Protein AF-A0A6P1BB18-F1 (afdb_monomer_lite)

Secondary structure (DSSP, 8-state):
----PPP---------------------S-TTTT---------HHHHHHHHHHHTTTTHHHHHHHHHHHHHHHHHHHH-

Foldseek 3Di:
DDDDDDDDDDDDDPDDPPPPPPPPPPPPDDPVPVDDDDDDDDPPVVVVVLCVVQNPVCNVVVVVVVVVVVVVVVVVVVD

Organism: NCBI:txid2594946

Structure (mmCIF, N/CA/C/O backbone):
data_AF-A0A6P1BB18-F1
#
_entry.id   AF-A0A6P1BB18-F1
#
loop_
_atom_site.group_PDB
_atom_site.id
_atom_site.type_symbol
_atom_site.label_atom_id
_atom_site.label_alt_id
_atom_site.label_comp_id
_atom_site.label_asym_id
_atom_site.label_entity_id
_atom_site.label_seq_id
_atom_site.pdbx_PDB_ins_code
_atom_site.Cartn_x
_atom_site.Cartn_y
_atom_site.Cartn_z
_atom_site.occupancy
_atom_site.B_iso_or_equiv
_atom_site.auth_seq_id
_atom_site.auth_comp_id
_atom_site.auth_asym_id
_atom_site.auth_atom_id
_atom_site.pdbx_PDB_model_num
ATOM 1 N N . MET A 1 1 ? 53.663 -38.585 48.953 1.00 43.22 1 MET A N 1
ATOM 2 C CA . MET A 1 1 ? 52.706 -37.617 49.539 1.00 43.22 1 MET A CA 1
ATOM 3 C C . MET A 1 1 ? 53.050 -36.255 48.969 1.00 43.22 1 MET A C 1
ATOM 5 O O . MET A 1 1 ? 54.091 -35.695 49.293 1.00 43.22 1 MET A O 1
ATOM 9 N N . ASN A 1 2 ? 52.256 -35.812 48.002 1.00 47.12 2 ASN A N 1
ATOM 10 C CA . ASN A 1 2 ? 52.691 -34.898 46.952 1.00 47.12 2 ASN A CA 1
ATOM 11 C C . ASN A 1 2 ? 52.144 -33.510 47.301 1.00 47.12 2 ASN A C 1
ATOM 13 O O . ASN A 1 2 ? 50.933 -33.346 47.419 1.00 47.12 2 ASN A O 1
ATOM 17 N N . LYS A 1 3 ? 53.029 -32.536 47.538 1.00 49.69 3 LYS A N 1
ATOM 18 C CA . LYS A 1 3 ? 52.656 -31.176 47.948 1.00 49.69 3 LYS A CA 1
ATOM 19 C C . LYS A 1 3 ? 52.236 -30.371 46.716 1.00 49.69 3 LYS A C 1
ATOM 21 O O . LYS A 1 3 ? 53.075 -30.021 45.893 1.00 49.69 3 LYS A O 1
ATOM 26 N N . SER A 1 4 ? 50.941 -30.105 46.587 1.00 51.06 4 SER A N 1
ATOM 27 C CA . SER A 1 4 ? 50.366 -29.276 45.526 1.00 51.06 4 SER A CA 1
ATOM 28 C C . SER A 1 4 ? 50.518 -27.794 45.878 1.00 51.06 4 SER A C 1
ATOM 30 O O . SER A 1 4 ? 49.830 -27.286 46.760 1.00 51.06 4 SER A O 1
ATOM 32 N N . THR A 1 5 ? 51.419 -27.086 45.203 1.00 60.62 5 THR A N 1
ATOM 33 C CA . THR A 1 5 ? 51.486 -25.618 45.224 1.00 60.62 5 THR A CA 1
ATOM 34 C C . THR A 1 5 ? 50.480 -25.035 44.222 1.00 60.62 5 THR A C 1
ATOM 36 O O . THR A 1 5 ? 50.500 -25.431 43.054 1.00 60.62 5 THR A O 1
ATOM 39 N N . PRO A 1 6 ? 49.616 -24.074 44.602 1.00 57.12 6 PRO A N 1
ATOM 40 C CA . PRO A 1 6 ? 48.743 -23.400 43.644 1.00 57.12 6 PRO A CA 1
ATOM 41 C C . PRO A 1 6 ? 49.544 -22.412 42.782 1.00 57.12 6 PRO A C 1
ATOM 43 O O . PRO A 1 6 ? 50.283 -21.579 43.303 1.00 57.12 6 PRO A O 1
ATOM 46 N N . HIS A 1 7 ? 49.392 -22.487 41.459 1.00 54.28 7 HIS A N 1
ATOM 47 C CA . HIS A 1 7 ? 49.961 -21.517 40.516 1.00 54.28 7 HIS A CA 1
ATOM 48 C C . HIS A 1 7 ? 49.098 -20.242 40.428 1.00 54.28 7 HIS A C 1
ATOM 50 O O . HIS A 1 7 ? 47.889 -20.347 40.203 1.00 54.28 7 HIS A O 1
ATOM 56 N N . PRO A 1 8 ? 49.680 -19.029 40.517 1.00 59.12 8 PRO A N 1
ATOM 57 C CA . PRO A 1 8 ? 48.937 -17.781 40.414 1.00 59.12 8 PRO A CA 1
ATOM 58 C C . PRO A 1 8 ? 48.961 -17.279 38.968 1.00 59.12 8 PRO A C 1
ATOM 60 O O . PRO A 1 8 ? 49.815 -16.484 38.593 1.00 59.12 8 PRO A O 1
ATOM 63 N N . CYS A 1 9 ? 48.038 -17.741 38.123 1.00 50.97 9 CYS A N 1
ATOM 64 C CA . CYS A 1 9 ? 47.933 -17.246 36.747 1.00 50.97 9 CYS A CA 1
ATOM 65 C C . CYS A 1 9 ? 46.486 -17.259 36.232 1.00 50.97 9 CYS A C 1
ATOM 67 O O . CYS A 1 9 ? 46.095 -18.165 35.506 1.00 50.97 9 CYS A O 1
ATOM 69 N N . ARG A 1 10 ? 45.711 -16.201 36.514 1.00 50.97 10 ARG A N 1
ATOM 70 C CA . ARG A 1 10 ? 44.912 -15.536 35.465 1.00 50.97 10 ARG A CA 1
ATOM 71 C C . ARG A 1 10 ? 44.530 -14.112 35.859 1.00 50.97 10 ARG A C 1
ATOM 73 O O . ARG A 1 10 ? 43.537 -13.818 36.511 1.00 50.97 10 ARG A O 1
ATOM 80 N N . ARG A 1 11 ? 45.444 -13.260 35.420 1.00 47.09 11 ARG A N 1
ATOM 81 C CA . ARG A 1 11 ? 45.444 -11.811 35.313 1.00 47.09 11 ARG A CA 1
ATOM 82 C C . ARG A 1 11 ? 44.141 -11.268 34.713 1.00 47.09 11 ARG A C 1
ATOM 84 O O . ARG A 1 11 ? 43.602 -11.807 33.750 1.00 47.09 11 ARG A O 1
ATOM 91 N N . ALA A 1 12 ? 43.704 -10.166 35.308 1.00 52.22 12 ALA A N 1
ATOM 92 C CA . ALA A 1 12 ? 42.631 -9.274 34.903 1.00 52.22 12 ALA A CA 1
ATOM 93 C C . ALA A 1 12 ? 42.545 -8.996 33.392 1.00 52.22 12 ALA A C 1
ATOM 95 O O . ALA A 1 12 ? 43.502 -8.509 32.800 1.00 52.22 12 ALA A O 1
ATOM 96 N N . HIS A 1 13 ? 41.345 -9.152 32.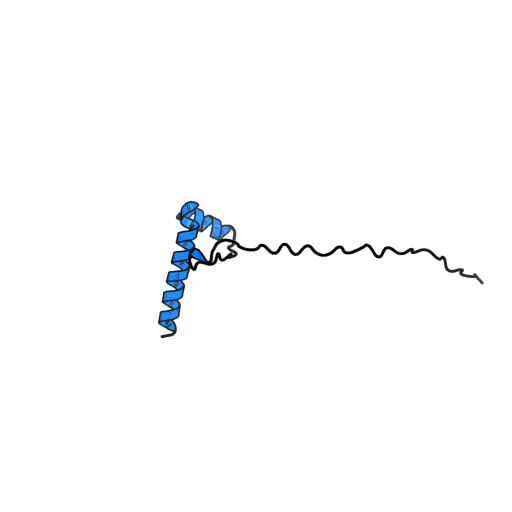824 1.00 44.75 13 HIS A N 1
ATOM 97 C CA . HIS A 1 13 ? 40.919 -8.442 31.614 1.00 44.75 13 HIS A CA 1
ATOM 98 C C . HIS A 1 13 ? 39.444 -8.029 31.738 1.00 44.75 13 HIS A C 1
ATOM 100 O O . HIS A 1 13 ? 38.568 -8.512 31.025 1.00 44.75 13 HIS A O 1
ATOM 106 N N . ALA A 1 14 ? 39.158 -7.101 32.657 1.00 49.44 14 ALA A N 1
ATOM 107 C CA . ALA A 1 14 ? 37.922 -6.322 32.627 1.00 49.44 14 ALA A CA 1
ATOM 108 C C . ALA A 1 14 ? 38.036 -5.283 31.497 1.00 49.44 14 ALA A C 1
ATOM 110 O O . ALA A 1 14 ? 38.409 -4.128 31.703 1.00 49.44 14 ALA A O 1
ATOM 111 N N . ALA A 1 15 ? 37.809 -5.737 30.263 1.00 53.53 15 ALA A N 1
ATOM 112 C CA . ALA A 1 15 ? 37.824 -4.890 29.083 1.00 53.53 15 ALA A CA 1
ATOM 113 C C . ALA A 1 15 ? 36.641 -3.911 29.125 1.00 53.53 15 ALA A C 1
ATOM 115 O O . ALA A 1 15 ? 35.472 -4.291 29.206 1.00 53.53 15 ALA A O 1
ATOM 116 N N . LYS A 1 16 ? 36.998 -2.629 29.082 1.00 51.88 16 LYS A N 1
ATOM 117 C CA . LYS A 1 16 ? 36.144 -1.444 29.036 1.00 51.88 16 LYS A CA 1
ATOM 118 C C . LYS A 1 16 ? 34.997 -1.605 28.026 1.00 51.88 16 LYS A C 1
ATOM 120 O O . LYS A 1 16 ? 35.216 -1.522 26.820 1.00 51.88 16 LYS A O 1
ATOM 125 N N . ARG A 1 17 ? 33.759 -1.767 28.504 1.00 54.19 17 ARG A N 1
ATOM 126 C CA . ARG A 1 17 ? 32.564 -1.565 27.670 1.00 54.19 17 ARG A CA 1
ATOM 127 C C . ARG A 1 17 ? 32.349 -0.058 27.537 1.00 54.19 17 ARG A C 1
ATOM 129 O O . ARG A 1 17 ? 31.886 0.584 28.474 1.00 54.19 17 ARG A O 1
ATOM 136 N N . GLY A 1 18 ? 32.766 0.512 26.408 1.00 53.91 18 GLY A N 1
ATOM 137 C CA . GLY A 1 18 ? 32.511 1.917 26.085 1.00 53.91 18 GLY A CA 1
ATOM 138 C C . GLY A 1 18 ? 31.007 2.227 26.038 1.00 53.91 18 GLY A C 1
ATOM 139 O O . GLY A 1 18 ? 30.199 1.312 25.843 1.00 53.91 18 GLY A O 1
ATOM 140 N N . PRO A 1 19 ? 30.604 3.498 26.211 1.00 55.50 19 PRO A N 1
ATOM 141 C CA . PRO A 1 19 ? 29.200 3.878 26.171 1.00 55.50 19 PRO A CA 1
ATOM 142 C C . PRO A 1 19 ? 28.620 3.550 24.794 1.00 55.50 19 PRO A C 1
ATOM 144 O O . PRO A 1 19 ? 29.098 4.016 23.756 1.00 55.50 19 PRO A O 1
ATOM 147 N N . ARG A 1 20 ? 27.586 2.704 24.808 1.00 50.47 20 ARG A N 1
ATOM 148 C CA . ARG A 1 20 ? 26.764 2.319 23.662 1.00 50.47 20 ARG A CA 1
ATOM 149 C C . ARG A 1 20 ? 26.190 3.604 23.071 1.00 50.47 20 ARG A C 1
ATOM 151 O O . ARG A 1 20 ? 25.234 4.145 23.612 1.00 50.47 20 ARG A O 1
ATOM 158 N N . ARG A 1 21 ? 26.815 4.124 22.007 1.00 53.81 21 ARG A N 1
ATOM 159 C CA . ARG A 1 21 ? 26.325 5.290 21.261 1.00 53.81 21 ARG A CA 1
ATOM 160 C C . ARG A 1 21 ? 24.933 4.962 20.738 1.00 53.81 21 ARG A C 1
ATOM 162 O O . ARG A 1 21 ? 24.774 4.319 19.702 1.00 53.81 21 ARG A O 1
ATOM 169 N N . GLU A 1 22 ? 23.934 5.379 21.495 1.00 50.66 22 GLU A N 1
ATOM 170 C CA . GLU A 1 22 ? 22.543 5.357 21.102 1.00 50.66 22 GLU A CA 1
ATOM 171 C C . GLU A 1 22 ? 22.399 6.377 19.972 1.00 50.66 22 GLU A C 1
ATOM 173 O O . GLU A 1 22 ? 22.302 7.586 20.186 1.00 50.66 22 GLU A O 1
ATOM 178 N N . ARG A 1 23 ? 22.496 5.893 18.728 1.00 52.06 23 ARG A N 1
ATOM 179 C CA . ARG A 1 23 ? 22.147 6.674 17.542 1.00 52.06 23 ARG A CA 1
ATOM 180 C C . ARG A 1 23 ? 20.646 6.914 17.592 1.00 52.06 23 ARG A C 1
ATOM 182 O O . ARG A 1 23 ? 19.857 6.155 17.041 1.00 52.06 23 ARG A O 1
ATOM 189 N N . LYS A 1 24 ? 20.269 7.977 18.295 1.00 48.88 24 LYS A N 1
ATOM 190 C CA . LYS A 1 24 ? 18.940 8.566 18.260 1.00 48.88 24 LYS A CA 1
ATOM 191 C C . LYS A 1 24 ? 18.773 9.134 16.852 1.00 48.88 24 LYS A C 1
ATOM 193 O O . LYS A 1 24 ? 19.225 10.240 16.567 1.00 48.88 24 LYS A O 1
ATOM 198 N N . LEU A 1 25 ? 18.219 8.324 15.949 1.00 51.91 25 LEU A N 1
ATOM 199 C CA . LEU A 1 25 ? 17.703 8.785 14.662 1.00 51.91 25 LEU A CA 1
ATOM 200 C C . LEU A 1 25 ? 16.598 9.792 14.985 1.00 51.91 25 LEU A C 1
ATOM 202 O O . LEU A 1 25 ? 15.454 9.435 15.255 1.00 51.91 25 LEU A O 1
ATOM 206 N N . ARG A 1 26 ? 16.991 11.061 15.091 1.00 47.06 26 ARG A N 1
ATOM 207 C CA . ARG A 1 26 ? 16.085 12.186 15.249 1.00 47.06 26 ARG A CA 1
ATOM 208 C C . ARG A 1 26 ? 15.464 12.394 13.874 1.00 47.06 26 ARG A C 1
ATOM 210 O O . ARG A 1 26 ? 16.107 12.950 12.992 1.00 47.06 26 ARG A O 1
ATOM 217 N N . TRP A 1 27 ? 14.257 11.875 13.689 1.00 49.44 27 TRP A N 1
ATOM 218 C CA . TRP A 1 27 ? 13.436 12.128 12.511 1.00 49.44 27 TRP A CA 1
ATOM 219 C C . TRP A 1 27 ? 13.083 13.618 12.488 1.00 49.44 27 TRP A C 1
ATOM 221 O O . TRP A 1 27 ? 12.120 14.047 13.114 1.00 49.44 27 TRP A O 1
ATOM 231 N N . VAL A 1 28 ? 13.923 14.425 11.844 1.00 53.06 28 VAL A N 1
ATOM 232 C CA . VAL A 1 28 ? 13.642 15.832 11.556 1.00 53.06 28 VAL A CA 1
ATOM 233 C C . VAL A 1 28 ? 13.078 15.873 10.147 1.00 53.06 28 VAL A C 1
ATOM 235 O O . VAL A 1 28 ? 13.850 16.057 9.220 1.00 53.06 28 VAL A O 1
ATOM 238 N N . THR A 1 29 ? 11.776 15.601 10.006 1.00 52.91 29 THR A N 1
ATOM 239 C CA . THR A 1 29 ? 10.891 16.017 8.892 1.00 52.91 29 THR A CA 1
ATOM 240 C C . THR A 1 29 ? 9.572 15.234 8.971 1.00 52.91 29 THR A C 1
ATOM 242 O O . THR A 1 29 ? 9.507 14.054 8.648 1.00 52.91 29 THR A O 1
ATOM 245 N N . GLY A 1 30 ? 8.502 15.880 9.439 1.00 52.06 30 GLY A N 1
ATOM 246 C CA . GLY A 1 30 ? 7.154 15.286 9.469 1.00 52.06 30 GLY A CA 1
ATOM 247 C C . GLY A 1 30 ? 6.104 16.158 10.161 1.00 52.06 30 GLY A C 1
ATOM 248 O O . GLY A 1 30 ? 4.928 16.101 9.820 1.00 52.06 30 GLY A O 1
ATOM 249 N N . GLU A 1 31 ? 6.522 17.041 11.074 1.00 52.88 31 GLU A N 1
ATOM 250 C CA . GLU A 1 31 ? 5.592 17.906 11.820 1.00 52.88 31 GLU A CA 1
ATOM 251 C C . GLU A 1 31 ? 4.847 18.919 10.934 1.00 52.88 31 GLU A C 1
ATOM 253 O O . GLU A 1 31 ? 3.719 19.276 11.248 1.00 52.88 31 GLU A O 1
ATOM 258 N N . VAL A 1 32 ? 5.414 19.319 9.789 1.00 57.50 32 VAL A N 1
ATOM 259 C CA . VAL A 1 32 ? 4.800 20.320 8.891 1.00 57.50 32 VAL A CA 1
ATOM 260 C C . VAL A 1 32 ? 3.649 19.738 8.051 1.00 57.50 32 VAL A C 1
ATOM 262 O O . VAL A 1 32 ? 2.790 20.487 7.602 1.00 57.50 32 VAL A O 1
ATOM 265 N N . LEU A 1 33 ? 3.587 18.413 7.863 1.00 66.44 33 LEU A N 1
ATOM 266 C CA . LEU A 1 33 ? 2.566 17.762 7.025 1.00 66.44 33 LEU A CA 1
ATOM 267 C C . LEU A 1 33 ? 1.547 16.935 7.823 1.00 66.44 33 LEU A C 1
ATOM 269 O O . LEU A 1 33 ? 0.679 16.312 7.226 1.00 66.44 33 LEU A O 1
ATOM 273 N N . GLY A 1 34 ? 1.654 16.877 9.157 1.00 78.31 34 GLY A N 1
ATOM 274 C CA . GLY A 1 34 ? 0.801 16.012 9.987 1.00 78.31 34 GLY A CA 1
ATOM 275 C C . GLY A 1 34 ? 0.987 14.508 9.728 1.00 78.31 34 GLY A C 1
ATOM 276 O O . GLY A 1 34 ? 0.245 13.690 10.268 1.00 78.31 34 GLY A O 1
ATOM 277 N N . ILE A 1 35 ? 1.984 14.128 8.924 1.00 80.19 35 ILE A N 1
ATOM 278 C CA . ILE A 1 35 ? 2.247 12.753 8.498 1.00 80.19 35 ILE A CA 1
ATOM 279 C C . ILE A 1 35 ? 3.491 12.251 9.227 1.00 80.19 35 ILE A C 1
ATOM 281 O O . ILE A 1 35 ? 4.541 12.897 9.228 1.00 80.19 35 ILE A O 1
ATOM 285 N N . LYS A 1 36 ? 3.385 11.068 9.840 1.00 83.94 36 LYS A N 1
ATOM 286 C CA . LYS A 1 36 ? 4.521 10.371 10.452 1.00 83.94 36 LYS A CA 1
ATOM 287 C C . LYS A 1 36 ? 4.925 9.181 9.580 1.00 83.94 36 LYS A C 1
ATOM 289 O O . LYS A 1 36 ? 4.067 8.345 9.288 1.00 83.94 36 LYS A O 1
ATOM 294 N N . PRO A 1 37 ? 6.207 9.057 9.191 1.00 85.12 37 PRO A N 1
ATOM 295 C CA . PRO A 1 37 ? 6.663 7.890 8.450 1.00 85.12 37 PRO A CA 1
ATOM 296 C C . PRO A 1 37 ? 6.500 6.637 9.316 1.00 85.12 37 PRO A C 1
ATOM 298 O O . PRO A 1 37 ? 6.876 6.623 10.489 1.00 85.12 37 PRO A O 1
ATOM 301 N N . THR A 1 38 ? 5.944 5.580 8.728 1.00 86.62 38 THR A N 1
ATOM 302 C CA . THR A 1 38 ? 5.737 4.294 9.399 1.00 86.62 38 THR A CA 1
ATOM 303 C C . THR A 1 38 ? 6.465 3.207 8.624 1.00 86.62 38 THR A C 1
ATOM 305 O O . THR A 1 38 ? 6.245 3.032 7.430 1.00 86.62 38 THR A O 1
ATOM 308 N N . LEU A 1 39 ? 7.341 2.468 9.306 1.00 89.56 39 LEU A N 1
ATOM 309 C CA . LEU A 1 39 ? 8.050 1.335 8.719 1.00 89.56 39 LEU A CA 1
ATOM 310 C C . LEU A 1 39 ? 7.270 0.048 8.990 1.00 89.56 39 LEU A C 1
ATOM 312 O O . LEU A 1 39 ? 7.071 -0.328 10.145 1.00 89.56 39 LEU A O 1
ATOM 316 N N . VAL A 1 40 ? 6.876 -0.647 7.926 1.00 88.62 40 VAL A N 1
ATOM 317 C CA . VAL A 1 40 ? 6.187 -1.940 7.996 1.00 88.62 40 VAL A CA 1
ATOM 318 C C . VAL A 1 40 ? 7.091 -3.023 7.424 1.00 88.62 40 VAL A C 1
ATOM 320 O O . VAL A 1 40 ? 7.731 -2.842 6.390 1.00 88.62 40 VAL A O 1
ATOM 323 N N . ARG A 1 41 ? 7.157 -4.167 8.107 1.00 93.12 41 ARG A N 1
ATOM 324 C CA . ARG A 1 41 ? 7.882 -5.337 7.612 1.00 93.12 41 ARG A CA 1
ATOM 325 C C . ARG A 1 41 ? 6.964 -6.141 6.703 1.00 93.12 41 ARG A C 1
ATOM 327 O O . ARG A 1 41 ? 5.954 -6.663 7.162 1.00 93.12 41 ARG A O 1
ATOM 334 N N . LEU A 1 42 ? 7.344 -6.254 5.439 1.00 91.69 42 LEU A N 1
ATOM 335 C CA . LEU A 1 42 ? 6.721 -7.140 4.462 1.00 91.69 42 LEU A CA 1
ATOM 336 C C . LEU A 1 42 ? 7.727 -8.231 4.095 1.00 91.69 42 LEU A C 1
ATOM 338 O O . LEU A 1 42 ? 8.931 -7.979 4.073 1.00 91.69 42 LEU A O 1
ATOM 342 N N . SER A 1 43 ? 7.249 -9.438 3.801 1.00 95.94 43 SER A N 1
ATOM 343 C CA . SER A 1 43 ? 8.097 -10.472 3.199 1.00 95.94 43 SER A CA 1
ATOM 344 C C . SER A 1 43 ? 8.572 -10.029 1.813 1.00 95.94 43 SER A C 1
ATOM 346 O O . SER A 1 43 ? 7.811 -9.373 1.095 1.00 95.94 43 SER A O 1
ATOM 348 N N . GLU A 1 44 ? 9.763 -10.464 1.400 1.00 95.38 44 GLU A N 1
ATOM 349 C CA . GLU A 1 44 ? 10.319 -10.155 0.073 1.00 95.38 44 GLU A CA 1
ATOM 350 C C . GLU A 1 44 ? 9.382 -10.562 -1.072 1.00 95.38 44 GLU A C 1
ATOM 352 O O . GLU A 1 44 ? 9.214 -9.809 -2.028 1.00 95.38 44 GLU A O 1
ATOM 357 N N . GLU A 1 45 ? 8.692 -11.699 -0.950 1.00 96.94 45 GLU A N 1
ATOM 358 C CA . GLU A 1 45 ? 7.730 -12.158 -1.957 1.00 96.94 45 GLU A CA 1
ATOM 359 C C . GLU A 1 45 ? 6.575 -11.163 -2.145 1.00 96.94 45 GLU A C 1
ATOM 361 O O . GLU A 1 45 ? 6.288 -10.735 -3.260 1.00 96.94 45 GLU A O 1
ATOM 366 N N . VAL A 1 46 ? 5.940 -10.740 -1.050 1.00 95.50 46 VAL A N 1
ATOM 367 C CA . VAL A 1 46 ? 4.862 -9.739 -1.083 1.00 95.50 46 VAL A CA 1
ATOM 368 C C . VAL A 1 46 ? 5.373 -8.409 -1.627 1.00 95.50 46 VAL A C 1
ATOM 370 O O . VAL A 1 46 ? 4.715 -7.798 -2.466 1.00 95.50 46 VAL A O 1
ATOM 373 N N . ARG A 1 47 ? 6.564 -7.975 -1.200 1.00 94.31 47 ARG A N 1
ATOM 374 C CA . ARG A 1 47 ? 7.182 -6.741 -1.694 1.00 94.31 47 ARG A CA 1
ATOM 375 C C . ARG A 1 47 ? 7.391 -6.792 -3.209 1.00 94.31 47 ARG A C 1
ATOM 377 O O . ARG A 1 47 ? 7.083 -5.817 -3.892 1.00 94.31 47 ARG A O 1
ATOM 384 N N . LYS A 1 48 ? 7.886 -7.921 -3.723 1.00 96.19 48 LYS A N 1
ATOM 385 C CA . LYS A 1 48 ? 8.070 -8.159 -5.157 1.00 96.19 48 LYS A CA 1
ATOM 386 C C . LYS A 1 48 ? 6.733 -8.136 -5.893 1.00 96.19 48 LYS A C 1
ATOM 388 O O . LYS A 1 48 ? 6.591 -7.383 -6.843 1.00 96.19 48 LYS A O 1
ATOM 393 N N . ARG A 1 49 ? 5.730 -8.868 -5.402 1.00 96.62 49 ARG A N 1
ATOM 394 C CA . ARG A 1 49 ? 4.388 -8.900 -6.007 1.00 96.62 49 ARG A CA 1
ATOM 395 C C . ARG A 1 49 ? 3.756 -7.516 -6.109 1.00 96.62 49 ARG A C 1
ATOM 397 O O . ARG A 1 49 ? 3.145 -7.209 -7.122 1.00 96.62 49 ARG A O 1
ATOM 404 N N . ILE A 1 50 ? 3.896 -6.685 -5.076 1.00 94.69 50 ILE A N 1
ATOM 405 C CA . ILE A 1 50 ? 3.400 -5.305 -5.116 1.00 94.69 50 ILE A CA 1
ATOM 406 C C . ILE A 1 50 ? 4.159 -4.520 -6.185 1.00 94.69 50 ILE A C 1
ATOM 408 O O . ILE A 1 50 ? 3.529 -3.916 -7.046 1.00 94.69 50 ILE A O 1
ATOM 412 N N . ARG A 1 51 ? 5.496 -4.578 -6.178 1.00 95.19 51 ARG A N 1
ATOM 413 C CA . ARG A 1 51 ? 6.329 -3.879 -7.166 1.00 95.19 51 ARG A CA 1
ATOM 414 C C . ARG A 1 51 ? 5.989 -4.275 -8.603 1.00 95.19 51 ARG A C 1
ATOM 416 O O . ARG A 1 51 ? 5.907 -3.399 -9.452 1.00 95.19 51 ARG A O 1
ATOM 423 N N . ASP A 1 52 ? 5.756 -5.557 -8.861 1.00 97.38 52 ASP A N 1
ATOM 424 C CA . ASP A 1 52 ? 5.404 -6.058 -10.193 1.00 97.38 52 ASP A CA 1
ATOM 425 C C . ASP A 1 52 ? 4.036 -5.523 -10.665 1.00 97.38 52 ASP A C 1
ATOM 427 O O . ASP A 1 52 ? 3.819 -5.360 -11.863 1.00 97.38 52 ASP A O 1
ATOM 431 N N . LEU A 1 53 ? 3.120 -5.218 -9.736 1.00 96.50 53 LEU A N 1
ATOM 432 C CA . LEU A 1 53 ? 1.781 -4.703 -10.043 1.00 96.50 53 LEU A CA 1
ATOM 433 C C . LEU A 1 53 ? 1.729 -3.180 -10.208 1.00 96.50 53 LEU A C 1
ATOM 435 O O . LEU A 1 53 ? 1.024 -2.694 -11.088 1.00 96.50 53 LEU A O 1
ATOM 439 N N . VAL A 1 54 ? 2.416 -2.427 -9.343 1.00 95.50 54 VAL A N 1
ATOM 440 C CA . VAL A 1 54 ? 2.284 -0.954 -9.270 1.00 95.50 54 VAL A CA 1
ATOM 441 C C . VAL A 1 54 ? 3.558 -0.199 -9.657 1.00 95.50 54 VAL A C 1
ATOM 443 O O . VAL A 1 54 ? 3.580 1.031 -9.658 1.00 95.50 54 VAL A O 1
ATOM 446 N N . GLY A 1 55 ? 4.630 -0.921 -9.983 1.00 93.94 55 GLY A N 1
ATOM 447 C CA . GLY A 1 55 ? 5.956 -0.355 -10.199 1.00 93.94 55 GLY A CA 1
ATOM 448 C C . GLY A 1 55 ? 6.616 0.121 -8.901 1.00 93.94 55 GLY A C 1
ATOM 449 O O . GLY A 1 55 ? 6.061 0.031 -7.806 1.00 93.94 55 GLY A O 1
ATOM 450 N N . GLU A 1 56 ? 7.838 0.644 -9.010 1.00 88.81 56 GLU A N 1
ATOM 451 C CA . GLU A 1 56 ? 8.574 1.141 -7.838 1.00 88.81 56 GLU A CA 1
ATOM 452 C C . GLU A 1 56 ? 7.985 2.437 -7.269 1.00 88.81 56 GLU A C 1
ATOM 454 O O . GLU A 1 56 ? 7.978 2.620 -6.055 1.00 88.81 56 GLU A O 1
ATOM 459 N N . GLN A 1 57 ? 7.443 3.310 -8.124 1.00 89.69 57 GLN A N 1
ATOM 460 C CA . GLN A 1 57 ? 6.886 4.605 -7.713 1.00 89.69 57 GLN A CA 1
ATOM 461 C C . GLN A 1 57 ? 5.480 4.494 -7.101 1.00 89.69 57 GLN A C 1
ATOM 463 O O . GLN A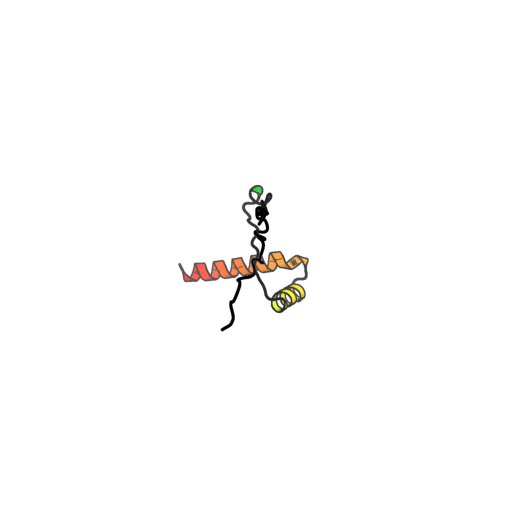 1 57 ? 5.089 5.349 -6.314 1.00 89.69 57 GLN A O 1
ATOM 468 N N . GLY A 1 58 ? 4.723 3.438 -7.425 1.00 90.94 58 GLY A N 1
ATOM 469 C CA . GLY A 1 58 ? 3.354 3.241 -6.935 1.00 90.94 58 GLY A CA 1
ATOM 470 C C . GLY A 1 58 ? 3.255 2.581 -5.558 1.00 90.94 58 GLY A C 1
ATOM 471 O O . GLY A 1 58 ? 2.153 2.388 -5.047 1.00 90.94 58 GLY A O 1
ATOM 472 N N . MET A 1 59 ? 4.383 2.200 -4.951 1.00 91.88 59 MET A N 1
ATOM 473 C CA . MET A 1 59 ? 4.390 1.371 -3.744 1.00 91.88 59 MET A CA 1
ATOM 474 C C . MET A 1 59 ? 3.805 2.092 -2.523 1.00 91.88 59 MET A C 1
ATOM 476 O O . MET A 1 59 ? 3.004 1.508 -1.793 1.00 91.88 59 MET A O 1
ATOM 480 N N . ASP A 1 60 ? 4.164 3.362 -2.332 1.00 90.81 60 ASP A N 1
ATOM 481 C CA . ASP A 1 60 ? 3.707 4.160 -1.191 1.00 90.81 60 ASP A CA 1
ATOM 482 C C . ASP A 1 60 ? 2.198 4.415 -1.262 1.00 90.81 60 ASP A C 1
ATOM 484 O O . ASP A 1 60 ? 1.481 4.209 -0.279 1.00 90.81 60 ASP A O 1
ATOM 488 N N . GLN A 1 61 ? 1.705 4.781 -2.448 1.00 92.00 61 GLN A N 1
ATOM 489 C CA . GLN A 1 61 ? 0.281 5.010 -2.682 1.00 92.00 61 GLN A CA 1
ATOM 490 C C . GLN A 1 61 ? -0.529 3.724 -2.495 1.00 92.00 61 GLN A C 1
ATOM 492 O O . GLN A 1 61 ? -1.526 3.724 -1.780 1.00 92.00 61 GLN A O 1
ATOM 497 N N . PHE A 1 62 ? -0.055 2.602 -3.046 1.00 94.88 62 PHE A N 1
ATOM 498 C CA . PHE A 1 62 ? -0.718 1.309 -2.888 1.00 94.88 62 PHE A CA 1
ATOM 499 C C . PHE A 1 62 ? -0.879 0.907 -1.415 1.00 94.88 62 PHE A C 1
ATOM 501 O O . PHE A 1 62 ? -1.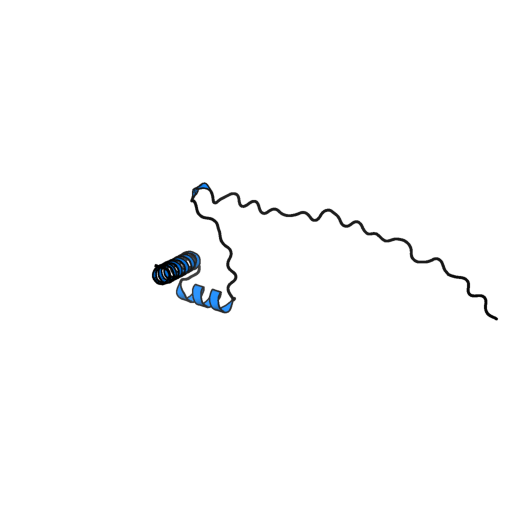947 0.449 -1.005 1.00 94.88 62 PHE A O 1
ATOM 508 N N . ILE A 1 63 ? 0.175 1.075 -0.606 1.00 92.44 63 ILE A N 1
ATOM 509 C CA . ILE A 1 63 ? 0.127 0.749 0.824 1.00 92.44 63 ILE A CA 1
ATOM 510 C C . ILE A 1 63 ? -0.829 1.699 1.557 1.00 92.44 63 ILE A C 1
ATOM 512 O O . ILE A 1 63 ? -1.633 1.229 2.364 1.00 92.44 63 ILE A O 1
ATOM 516 N N . GLY A 1 64 ? -0.776 3.003 1.268 1.00 92.75 64 GLY A N 1
ATOM 517 C CA . GLY A 1 64 ? -1.681 3.997 1.854 1.00 92.75 64 GLY A CA 1
ATOM 518 C C . GLY A 1 64 ? -3.154 3.675 1.593 1.00 92.75 64 GLY A C 1
ATOM 519 O O . GLY A 1 64 ? -3.939 3.561 2.536 1.00 92.75 64 GLY A O 1
ATOM 520 N N . ASP A 1 65 ? -3.501 3.415 0.333 1.00 94.88 65 ASP A N 1
ATOM 521 C CA . ASP A 1 65 ? -4.869 3.104 -0.090 1.00 94.88 65 ASP A CA 1
ATOM 522 C C . ASP A 1 65 ? -5.380 1.795 0.528 1.00 94.88 65 ASP A C 1
ATOM 524 O O . ASP A 1 65 ? -6.540 1.688 0.946 1.00 94.88 65 ASP A O 1
ATOM 528 N N . ALA A 1 66 ? -4.515 0.778 0.609 1.00 95.25 66 ALA A N 1
ATOM 529 C CA . ALA A 1 66 ? -4.848 -0.496 1.236 1.00 95.25 66 ALA A CA 1
ATOM 530 C C . ALA A 1 66 ? -5.154 -0.328 2.732 1.00 95.25 66 ALA A C 1
ATOM 532 O O . ALA A 1 66 ? -6.125 -0.906 3.231 1.00 95.25 66 ALA A O 1
ATOM 533 N N . VAL A 1 67 ? -4.362 0.487 3.437 1.00 94.56 67 VAL A N 1
ATOM 534 C CA . VAL A 1 67 ? -4.588 0.809 4.852 1.00 94.56 67 VAL A CA 1
ATOM 535 C C . VAL A 1 67 ? -5.891 1.586 5.028 1.00 94.56 67 VAL A C 1
ATOM 537 O O . VAL A 1 67 ? -6.701 1.209 5.873 1.00 94.56 67 VAL A O 1
ATOM 540 N N . GLU A 1 68 ? -6.148 2.614 4.218 1.00 95.56 68 GLU A N 1
ATOM 541 C CA . GLU A 1 68 ? -7.372 3.417 4.322 1.00 95.56 68 GLU A CA 1
ATOM 542 C C . GLU A 1 68 ? -8.634 2.578 4.068 1.00 95.56 68 GLU A C 1
ATOM 544 O O . GLU A 1 68 ? -9.623 2.677 4.803 1.00 95.56 68 GLU A O 1
ATOM 549 N N . ARG A 1 69 ? -8.599 1.697 3.061 1.00 97.12 69 ARG A N 1
ATOM 550 C CA . ARG A 1 69 ? -9.704 0.775 2.768 1.00 97.12 69 ARG A CA 1
ATOM 551 C C . ARG A 1 69 ? -9.996 -0.147 3.950 1.00 97.12 69 ARG A C 1
ATOM 553 O O . ARG A 1 69 ? -11.162 -0.347 4.297 1.00 97.12 69 ARG A O 1
ATOM 560 N N . GLU A 1 70 ? -8.957 -0.717 4.553 1.00 96.81 70 GLU A N 1
ATOM 561 C CA . GLU A 1 70 ? -9.104 -1.620 5.695 1.00 96.81 70 GLU A CA 1
ATOM 562 C C . GLU A 1 70 ? -9.585 -0.880 6.952 1.00 96.81 70 GLU A C 1
ATOM 564 O O . GLU A 1 70 ? -10.428 -1.411 7.678 1.00 96.81 70 GLU A O 1
ATOM 569 N N . LEU A 1 71 ? -9.130 0.356 7.182 1.00 97.25 71 LEU A N 1
ATOM 570 C CA . LEU A 1 71 ? -9.625 1.208 8.268 1.00 97.25 71 LEU A CA 1
ATOM 571 C C . LEU A 1 71 ? -11.126 1.471 8.123 1.00 97.25 71 LEU A C 1
ATOM 573 O O . LEU A 1 71 ? -11.887 1.107 9.020 1.00 97.25 71 LEU A O 1
ATOM 577 N N . LYS A 1 72 ? -11.571 1.963 6.959 1.00 96.69 72 LYS A N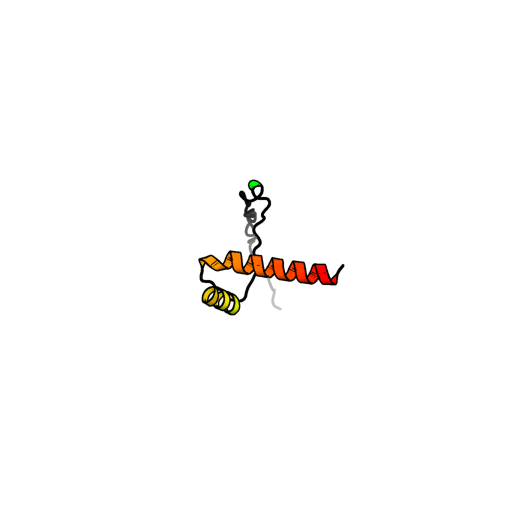 1
ATOM 578 C CA . LYS A 1 72 ? -12.999 2.198 6.674 1.00 96.69 72 LYS A CA 1
ATOM 579 C C . LYS A 1 72 ? -13.840 0.937 6.872 1.00 96.69 72 LYS A C 1
ATOM 581 O O . LYS A 1 72 ? -14.961 1.003 7.375 1.00 96.69 72 LYS A O 1
ATOM 586 N N . ARG A 1 73 ? -13.321 -0.234 6.480 1.00 96.88 73 ARG A N 1
ATOM 587 C CA . ARG A 1 73 ? -14.011 -1.521 6.670 1.00 96.88 73 ARG A CA 1
ATOM 588 C C . ARG A 1 73 ? -14.194 -1.854 8.152 1.00 96.88 73 ARG A C 1
ATOM 590 O O . ARG A 1 73 ? -15.268 -2.311 8.532 1.00 96.88 73 ARG A O 1
ATOM 597 N N . ARG A 1 74 ? -13.168 -1.635 8.977 1.00 96.38 74 ARG A N 1
ATOM 598 C CA . ARG A 1 74 ? -13.216 -1.902 10.424 1.00 96.38 74 ARG A CA 1
ATOM 599 C C . ARG A 1 74 ? -14.072 -0.897 11.183 1.00 96.38 74 ARG A C 1
ATOM 601 O O . ARG A 1 74 ? -14.751 -1.288 12.125 1.00 96.38 74 ARG A O 1
ATOM 608 N N . GLU A 1 75 ? -14.065 0.366 10.776 1.00 96.12 75 GLU A N 1
ATOM 609 C CA . GLU A 1 75 ? -14.921 1.404 11.359 1.00 96.12 75 GLU A CA 1
ATOM 610 C C . GLU A 1 75 ? -16.400 1.074 11.151 1.00 96.12 75 GLU A C 1
ATOM 612 O 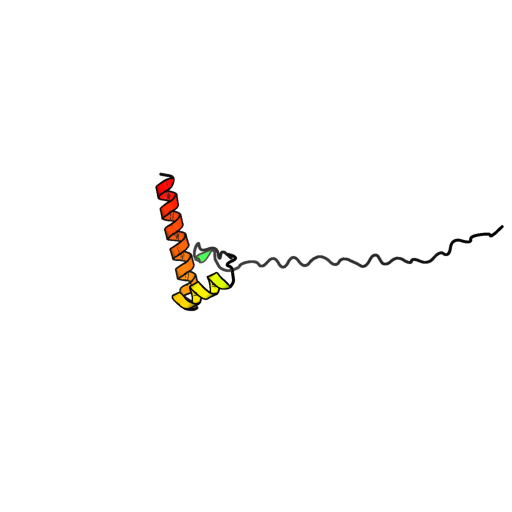O . GLU A 1 75 ? -17.167 1.088 12.108 1.00 96.12 75 GLU A O 1
ATOM 617 N N . LYS A 1 76 ? -16.774 0.631 9.943 1.00 94.44 76 LYS A N 1
ATOM 618 C CA . LYS A 1 76 ? -18.135 0.158 9.634 1.00 94.44 76 LYS A CA 1
ATOM 619 C C . LYS A 1 76 ? -18.579 -1.082 10.415 1.00 94.44 76 LYS A C 1
ATOM 621 O O . LYS A 1 76 ? -19.763 -1.366 10.447 1.00 94.44 76 LYS A O 1
ATOM 626 N N . GLN A 1 77 ? -17.649 -1.860 10.966 1.00 92.19 77 GLN A N 1
ATOM 627 C CA . GLN A 1 77 ? -17.971 -3.030 11.795 1.00 92.19 77 GLN A CA 1
ATOM 628 C C . GLN A 1 77 ? -18.103 -2.679 13.279 1.00 92.19 77 GLN A C 1
ATOM 630 O O . GLN A 1 77 ? -18.576 -3.502 14.058 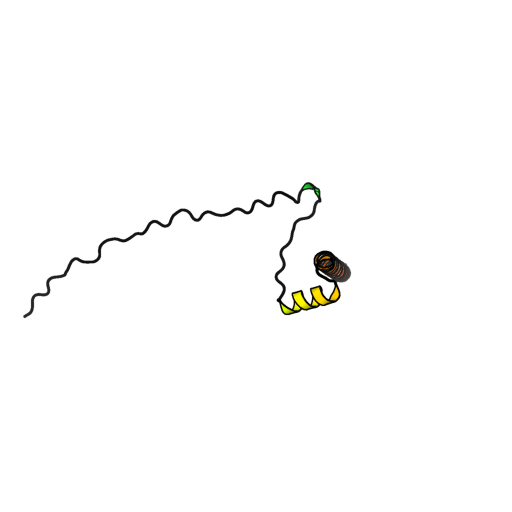1.00 92.19 77 GLN A O 1
ATOM 635 N N . ARG A 1 78 ? -17.611 -1.502 13.683 1.00 82.81 78 ARG A N 1
ATOM 636 C CA . ARG A 1 78 ? -17.630 -1.029 15.071 1.00 82.81 78 ARG A CA 1
ATOM 637 C C . ARG A 1 78 ? -18.762 -0.042 15.360 1.00 82.81 78 ARG A C 1
ATOM 639 O O . ARG A 1 78 ? -19.088 0.109 16.533 1.00 82.81 78 ARG A O 1
ATOM 646 N N . GLY A 1 79 ? -19.282 0.642 14.339 1.00 59.94 79 GLY A N 1
ATOM 647 C CA . GLY A 1 79 ? -20.480 1.489 14.414 1.00 59.94 79 GLY A CA 1
ATOM 648 C C . GLY A 1 79 ? -21.738 0.712 14.070 1.00 59.94 79 GLY A C 1
ATOM 649 O O . GLY A 1 79 ? -22.781 1.038 14.670 1.00 59.94 79 GLY A O 1
#

Sequence (79 aa):
MNKSTPHPCRRAHAAKRGPRRERKLRWVTGEVLGIKPTLVRLSEEVRKRIRDLVGEQGMDQFIGDAVERELKRREKQRG

Radius of gyration: 28.39 Å; chains: 1; bounding box: 73×58×60 Å

pLDDT: mean 75.42, std 20.43, range [43.22, 97.38]